Protein AF-A0A0B2P324-F1 (afdb_monomer)

Structure (mmCIF, N/CA/C/O backbone):
data_AF-A0A0B2P324-F1
#
_entry.id   AF-A0A0B2P324-F1
#
loop_
_atom_site.group_PDB
_atom_site.id
_atom_site.type_symbol
_atom_site.label_atom_id
_atom_site.label_alt_id
_atom_site.label_comp_id
_atom_site.label_asym_id
_atom_site.label_entity_id
_atom_site.label_seq_id
_atom_site.pdbx_PDB_ins_code
_atom_site.Cartn_x
_atom_site.Cartn_y
_atom_site.Cartn_z
_atom_site.occupancy
_atom_site.B_iso_or_equiv
_atom_site.auth_seq_id
_atom_site.auth_comp_id
_atom_site.auth_asym_id
_atom_site.auth_atom_id
_atom_site.pdbx_PDB_model_num
ATOM 1 N N . ASP A 1 1 ? 6.857 -21.382 1.397 1.00 77.75 1 ASP A N 1
ATOM 2 C CA . ASP A 1 1 ? 6.894 -21.175 -0.069 1.00 77.75 1 ASP A CA 1
ATOM 3 C C . ASP A 1 1 ? 7.846 -20.066 -0.475 1.00 77.75 1 ASP A C 1
ATOM 5 O O . ASP A 1 1 ? 7.913 -19.032 0.187 1.00 77.75 1 ASP A O 1
ATOM 9 N N . PHE A 1 2 ? 8.614 -20.278 -1.544 1.00 87.00 2 PHE A N 1
ATOM 10 C CA . PHE A 1 2 ? 9.507 -19.257 -2.093 1.00 87.00 2 PHE A CA 1
ATOM 11 C C . PHE A 1 2 ? 8.708 -18.213 -2.885 1.00 87.00 2 PHE A C 1
ATOM 13 O O . PHE A 1 2 ? 7.819 -18.561 -3.658 1.00 87.00 2 PHE A O 1
ATOM 20 N N . ARG A 1 3 ? 9.050 -16.925 -2.741 1.00 85.81 3 ARG A N 1
ATOM 21 C CA . ARG A 1 3 ? 8.519 -15.846 -3.594 1.00 85.81 3 ARG A CA 1
ATOM 22 C C . ARG A 1 3 ? 9.573 -15.473 -4.645 1.00 85.81 3 ARG A C 1
ATOM 24 O O . ARG A 1 3 ? 10.459 -14.679 -4.328 1.00 85.81 3 ARG A O 1
ATOM 31 N N . PRO A 1 4 ? 9.523 -16.027 -5.869 1.00 89.38 4 PRO A N 1
ATOM 32 C CA . PRO A 1 4 ? 10.510 -15.704 -6.893 1.00 89.38 4 PRO A CA 1
ATOM 33 C C . PRO A 1 4 ? 10.405 -14.230 -7.302 1.00 89.38 4 PRO A C 1
ATOM 35 O O . PRO A 1 4 ? 9.308 -13.692 -7.472 1.00 89.38 4 PRO A O 1
ATOM 38 N N . ILE A 1 5 ? 11.557 -13.581 -7.471 1.00 89.50 5 ILE A N 1
ATOM 39 C CA . ILE A 1 5 ? 11.663 -12.207 -7.970 1.00 89.50 5 ILE A CA 1
ATOM 40 C C . ILE A 1 5 ? 12.063 -12.278 -9.441 1.00 89.50 5 ILE A C 1
ATOM 42 O O . ILE A 1 5 ? 13.091 -12.855 -9.786 1.00 89.50 5 ILE A O 1
ATOM 46 N N . SER A 1 6 ? 11.259 -11.669 -10.313 1.00 87.62 6 SER A N 1
ATOM 47 C CA . SER A 1 6 ? 11.586 -11.578 -11.738 1.00 87.62 6 SER A CA 1
ATOM 48 C C . SER A 1 6 ? 12.642 -10.500 -11.975 1.00 87.62 6 SER A C 1
ATOM 50 O O . SER A 1 6 ? 12.399 -9.309 -11.755 1.00 87.62 6 SER A O 1
ATOM 52 N N . LEU A 1 7 ? 13.820 -10.904 -12.451 1.00 88.50 7 LEU A N 1
ATOM 53 C CA . LEU A 1 7 ? 14.884 -9.979 -12.825 1.00 88.50 7 LEU A CA 1
ATOM 54 C C . LEU A 1 7 ? 14.708 -9.546 -14.289 1.00 88.50 7 LEU A C 1
ATOM 56 O O . LEU A 1 7 ? 15.209 -10.184 -15.207 1.00 88.50 7 LEU A O 1
ATOM 60 N N . VAL A 1 8 ? 13.967 -8.459 -14.508 1.00 91.12 8 VAL A N 1
ATOM 61 C CA . VAL A 1 8 ? 13.729 -7.909 -15.856 1.00 91.12 8 VAL A CA 1
ATOM 62 C C . VAL A 1 8 ? 14.838 -6.926 -16.259 1.00 91.12 8 VAL A C 1
ATOM 64 O O . VAL A 1 8 ? 15.439 -6.271 -15.399 1.00 91.12 8 VAL A O 1
ATOM 67 N N . GLY A 1 9 ? 1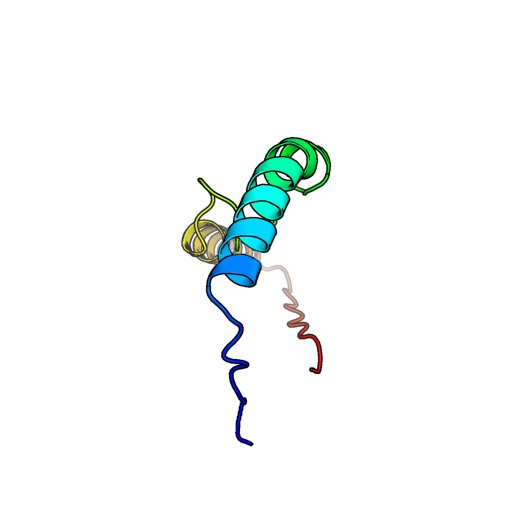5.090 -6.798 -17.566 1.00 93.88 9 GLY A N 1
ATOM 68 C CA . GLY A 1 9 ? 16.111 -5.909 -18.131 1.00 93.88 9 GLY A CA 1
ATOM 69 C C . GLY A 1 9 ? 15.940 -4.428 -17.758 1.00 93.88 9 GLY A C 1
ATOM 70 O O . GLY A 1 9 ? 14.841 -3.956 -17.453 1.00 93.88 9 GLY A O 1
ATOM 71 N N . CYS A 1 10 ? 17.042 -3.671 -17.799 1.00 93.19 10 CYS A N 1
ATOM 72 C CA . CYS A 1 10 ? 17.080 -2.259 -17.399 1.00 93.19 10 CYS A CA 1
ATOM 73 C C . CYS A 1 10 ? 16.123 -1.375 -18.216 1.00 93.19 10 CYS A C 1
ATOM 75 O O . CYS A 1 10 ? 15.409 -0.560 -17.635 1.00 93.19 10 CYS A O 1
ATOM 77 N N . LEU A 1 11 ? 16.042 -1.588 -19.534 1.00 94.19 11 LEU A N 1
ATOM 78 C CA . LEU A 1 11 ? 15.148 -0.843 -20.422 1.00 94.19 11 LEU A CA 1
ATOM 79 C C . LEU A 1 11 ? 13.680 -0.989 -20.002 1.00 94.19 11 LEU A C 1
ATOM 81 O O . LEU A 1 11 ? 12.958 0.002 -19.909 1.00 94.19 11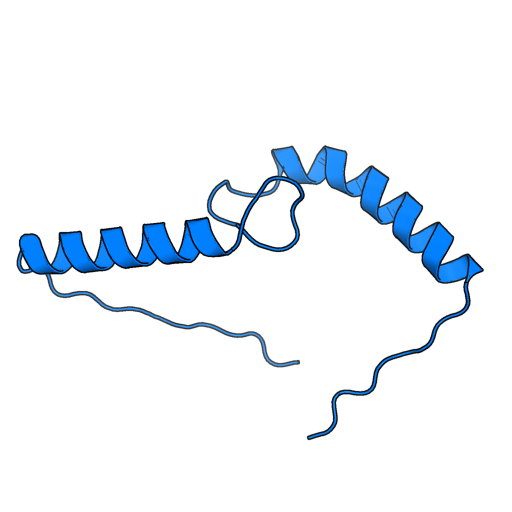 LEU A O 1
ATOM 85 N N . TYR A 1 12 ? 13.258 -2.212 -19.670 1.00 94.62 12 TYR A N 1
ATOM 86 C CA . TYR A 1 12 ? 11.901 -2.471 -19.196 1.00 94.62 12 TYR A CA 1
ATOM 87 C C . TYR A 1 12 ? 11.604 -1.712 -17.898 1.00 94.62 12 TYR A C 1
ATOM 89 O O . TYR A 1 12 ? 10.567 -1.063 -17.782 1.00 94.62 12 TYR A O 1
ATOM 97 N N . LYS A 1 13 ? 12.537 -1.723 -16.936 1.00 94.31 13 LYS A N 1
ATOM 98 C CA . LYS A 1 13 ? 12.384 -0.988 -15.669 1.00 94.31 13 LYS A CA 1
ATOM 99 C C . LYS A 1 13 ? 12.252 0.523 -15.887 1.00 94.31 13 LYS A C 1
ATOM 101 O O . LYS A 1 13 ? 11.447 1.159 -15.209 1.00 94.31 13 LYS A O 1
ATOM 106 N N . ILE A 1 14 ? 12.999 1.088 -16.840 1.00 95.56 14 ILE A N 1
ATOM 107 C CA . ILE A 1 14 ? 12.908 2.511 -17.201 1.00 95.56 14 ILE A CA 1
ATOM 108 C C . ILE A 1 14 ? 11.520 2.825 -17.770 1.00 95.56 14 ILE A C 1
ATOM 110 O O . ILE A 1 14 ? 10.852 3.734 -17.276 1.00 95.56 14 ILE A O 1
ATOM 114 N N . LEU A 1 15 ? 11.053 2.048 -18.753 1.00 95.75 15 LEU A N 1
ATOM 115 C CA . LEU A 1 15 ? 9.728 2.235 -19.355 1.00 95.75 15 LEU A CA 1
ATOM 116 C C . LEU A 1 15 ? 8.607 2.100 -18.315 1.00 95.75 15 LEU A C 1
ATOM 118 O O . LEU A 1 15 ? 7.736 2.968 -18.229 1.00 95.75 15 LEU A O 1
ATOM 122 N N . ALA A 1 16 ? 8.671 1.073 -17.464 1.00 95.62 16 ALA A N 1
ATOM 123 C CA . ALA A 1 16 ? 7.720 0.869 -16.375 1.00 95.62 16 ALA A CA 1
ATOM 124 C C . ALA A 1 16 ? 7.693 2.064 -15.408 1.00 95.62 16 ALA A C 1
ATOM 126 O O . ALA A 1 16 ? 6.620 2.516 -15.007 1.00 95.62 16 ALA A O 1
ATOM 127 N N . LYS A 1 17 ? 8.859 2.633 -15.070 1.00 94.44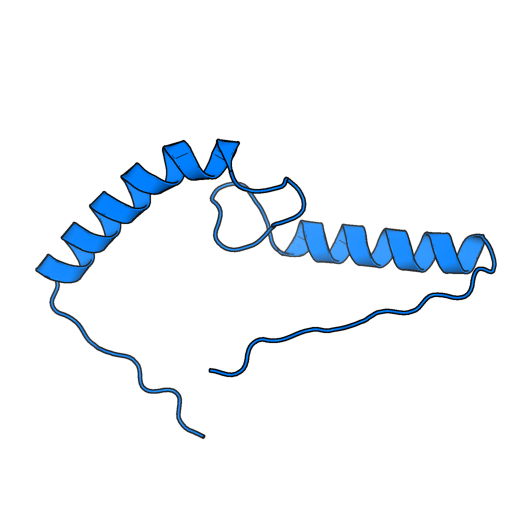 17 LYS A N 1
ATOM 128 C CA . LYS A 1 17 ? 8.941 3.807 -14.192 1.00 94.44 17 LYS A CA 1
ATOM 129 C C . LYS A 1 17 ? 8.324 5.053 -14.829 1.00 94.44 17 LYS A C 1
ATOM 131 O O . LYS A 1 17 ? 7.619 5.791 -14.141 1.00 94.44 17 LYS A O 1
ATOM 136 N N . VAL A 1 18 ? 8.553 5.281 -16.124 1.00 96.56 18 VAL A N 1
ATOM 137 C CA . VAL A 1 18 ? 7.938 6.398 -16.862 1.00 96.56 18 VAL A CA 1
ATOM 138 C C . VAL A 1 18 ? 6.414 6.274 -16.852 1.00 96.56 18 VAL A C 1
ATOM 140 O O . VAL A 1 18 ? 5.727 7.253 -16.559 1.00 96.56 18 VAL A O 1
ATOM 143 N N . LEU A 1 19 ? 5.883 5.075 -17.108 1.00 95.56 19 LEU A N 1
ATOM 144 C CA . LEU A 1 19 ? 4.443 4.813 -17.065 1.00 95.56 19 LEU A CA 1
ATOM 145 C C . LEU A 1 19 ? 3.867 5.023 -15.661 1.00 95.56 19 LEU A C 1
ATOM 147 O O . LEU A 1 19 ? 2.883 5.746 -15.512 1.00 95.56 19 LEU A O 1
ATOM 151 N N . ALA A 1 20 ? 4.514 4.483 -14.626 1.00 93.81 20 ALA A N 1
ATOM 152 C CA . ALA A 1 20 ? 4.082 4.657 -13.241 1.00 93.81 20 ALA A CA 1
ATOM 153 C C . ALA A 1 20 ? 4.018 6.142 -12.839 1.00 93.81 20 ALA A C 1
ATOM 155 O O . ALA A 1 20 ? 3.044 6.583 -12.232 1.00 93.81 20 ALA A O 1
ATOM 156 N N . ASN A 1 21 ? 5.013 6.941 -13.234 1.00 93.00 21 ASN A N 1
ATOM 157 C CA . ASN A 1 21 ? 5.029 8.378 -12.954 1.00 93.00 21 ASN A CA 1
ATOM 158 C C . ASN A 1 21 ? 3.903 9.138 -13.680 1.00 93.00 21 ASN A C 1
ATOM 160 O O . ASN A 1 21 ? 3.378 10.108 -13.138 1.00 93.00 21 ASN A O 1
ATOM 164 N N . ARG A 1 22 ? 3.514 8.709 -14.890 1.00 93.62 22 ARG A N 1
ATOM 165 C CA . ARG A 1 22 ? 2.373 9.291 -15.618 1.00 93.62 22 ARG A CA 1
ATOM 166 C C . ARG A 1 22 ? 1.046 8.942 -14.949 1.00 93.62 22 ARG A C 1
ATOM 168 O O . ARG A 1 22 ? 0.236 9.837 -14.731 1.00 93.62 22 ARG A O 1
ATOM 175 N N . LEU A 1 23 ? 0.856 7.673 -14.582 1.00 92.62 23 LEU A N 1
ATOM 176 C CA . LEU A 1 23 ? -0.359 7.196 -13.914 1.00 92.62 23 LEU A CA 1
ATOM 177 C C . LEU A 1 23 ? -0.552 7.837 -12.541 1.00 92.62 23 LEU A C 1
ATOM 179 O O . LEU A 1 23 ? -1.680 8.166 -12.181 1.00 92.62 23 LEU A O 1
ATOM 183 N N . LYS A 1 24 ? 0.540 8.077 -11.802 1.00 89.69 24 LYS A N 1
ATOM 184 C CA . LYS A 1 24 ? 0.497 8.718 -10.481 1.00 89.69 24 LYS A CA 1
ATOM 185 C C . LYS A 1 24 ? -0.333 10.009 -10.481 1.00 89.69 24 LYS A C 1
ATOM 187 O O . LYS A 1 24 ? -1.100 10.222 -9.555 1.00 89.69 24 LYS A O 1
ATOM 192 N N . ARG A 1 25 ? -0.233 10.821 -11.540 1.00 88.19 25 ARG A N 1
ATOM 193 C CA . ARG A 1 25 ? -0.957 12.101 -11.668 1.00 88.19 25 ARG A CA 1
ATOM 194 C C . ARG A 1 25 ? -2.478 11.947 -11.745 1.00 88.19 25 ARG A C 1
ATOM 196 O O . ARG A 1 25 ? -3.189 12.884 -11.424 1.00 88.19 25 ARG A O 1
ATOM 203 N N . MET A 1 26 ? -2.963 10.801 -12.217 1.00 89.12 26 MET A N 1
ATOM 204 C CA . MET A 1 26 ? -4.396 10.512 -12.334 1.00 89.12 26 MET A CA 1
ATOM 205 C C . MET A 1 26 ? -4.916 9.777 -11.097 1.00 89.12 26 MET A C 1
ATOM 207 O O . MET A 1 26 ? -6.043 10.006 -10.671 1.00 89.12 26 MET A O 1
ATOM 211 N N . LEU A 1 27 ? -4.079 8.929 -10.491 1.00 88.56 27 LEU A N 1
ATOM 212 C CA . LEU A 1 27 ? -4.420 8.153 -9.295 1.00 88.56 27 LEU A CA 1
ATOM 213 C C . LEU A 1 27 ? -4.783 9.039 -8.094 1.00 88.56 27 LEU A C 1
ATOM 215 O O . LEU A 1 27 ? -5.607 8.625 -7.286 1.00 88.56 27 LEU A O 1
ATOM 219 N N . GLU A 1 28 ? -4.243 10.260 -8.005 1.00 82.44 28 GLU A N 1
ATOM 220 C CA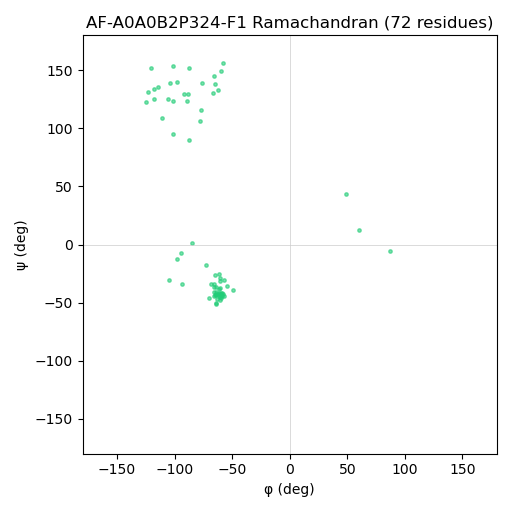 . GLU A 1 28 ? -4.597 11.233 -6.957 1.00 82.44 28 GLU A CA 1
ATOM 221 C C . GLU A 1 28 ? -6.099 11.570 -6.919 1.00 82.44 28 GLU A C 1
ATOM 223 O O . GLU A 1 28 ? -6.622 11.817 -5.840 1.00 82.44 28 GLU A O 1
ATOM 228 N N . GLY A 1 29 ? -6.802 11.531 -8.059 1.00 87.19 29 GLY A N 1
ATOM 229 C CA . GLY A 1 29 ? -8.251 11.770 -8.126 1.00 87.19 29 GLY A CA 1
ATOM 230 C C . GLY A 1 29 ? -9.118 10.506 -8.077 1.00 87.19 29 GLY A C 1
ATOM 231 O O . GLY A 1 29 ? -10.338 10.612 -8.026 1.00 87.19 29 GLY A O 1
ATOM 232 N N . VAL A 1 30 ? -8.510 9.318 -8.133 1.00 90.31 30 VAL A N 1
ATOM 233 C CA . VAL A 1 30 ? -9.222 8.024 -8.166 1.00 90.31 30 VAL A CA 1
ATOM 234 C C . VAL A 1 30 ? -9.137 7.304 -6.821 1.00 90.31 30 VAL A C 1
ATOM 236 O O . VAL A 1 30 ? -10.043 6.556 -6.462 1.00 90.31 30 VAL A O 1
ATOM 239 N N . ILE A 1 31 ? -8.046 7.508 -6.081 1.00 89.56 31 ILE A N 1
ATOM 240 C CA . ILE A 1 31 ? -7.777 6.806 -4.830 1.00 89.56 31 ILE A CA 1
ATOM 241 C C . ILE A 1 31 ? -8.320 7.582 -3.628 1.00 89.56 31 ILE A C 1
ATOM 243 O O . ILE A 1 31 ? -7.975 8.744 -3.414 1.00 89.56 31 ILE A O 1
ATOM 247 N N . ASP A 1 32 ? -9.070 6.878 -2.781 1.00 88.06 32 ASP A N 1
ATOM 248 C CA . ASP A 1 32 ? -9.564 7.377 -1.499 1.00 88.06 32 ASP A CA 1
ATOM 249 C C . ASP A 1 32 ? -8.425 7.787 -0.546 1.00 88.06 32 ASP A C 1
ATOM 251 O O . ASP A 1 32 ? -7.330 7.215 -0.551 1.00 88.06 32 ASP A O 1
ATOM 255 N N . GLU A 1 33 ? -8.672 8.773 0.313 1.00 84.38 33 GLU A N 1
ATOM 256 C CA . GLU A 1 33 ? -7.688 9.275 1.280 1.00 84.38 33 GLU A CA 1
ATOM 257 C C . GLU A 1 33 ? -7.221 8.207 2.282 1.00 84.38 33 GLU A C 1
ATOM 259 O O . GLU A 1 33 ? -6.093 8.273 2.775 1.00 84.38 33 GLU A O 1
ATOM 264 N N . ARG A 1 34 ? -8.038 7.177 2.542 1.00 85.00 34 ARG A N 1
ATOM 265 C CA . ARG A 1 34 ? -7.730 6.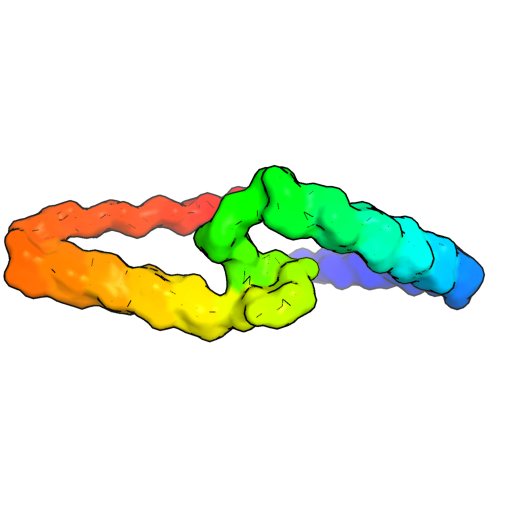100 3.497 1.00 85.00 34 ARG A CA 1
ATOM 266 C C . ARG A 1 34 ? -6.658 5.130 2.995 1.00 85.00 34 ARG A C 1
ATOM 268 O O . ARG A 1 34 ? -6.067 4.413 3.802 1.00 85.00 34 ARG A O 1
ATOM 275 N N . GLN A 1 35 ? -6.367 5.101 1.691 1.00 85.31 35 GLN A N 1
ATOM 276 C CA . GLN A 1 35 ? -5.307 4.255 1.138 1.00 85.31 35 GLN A CA 1
ATOM 277 C C . GLN A 1 35 ? -3.928 4.883 1.394 1.00 85.31 35 GLN A C 1
ATOM 279 O O . GLN A 1 35 ? -3.543 5.865 0.759 1.00 85.31 35 GLN A O 1
ATOM 284 N N . SER A 1 36 ? -3.159 4.320 2.323 1.00 80.75 36 SER A N 1
ATOM 285 C CA . SER A 1 36 ? -1.903 4.916 2.811 1.00 80.75 36 SER A CA 1
ATOM 286 C C .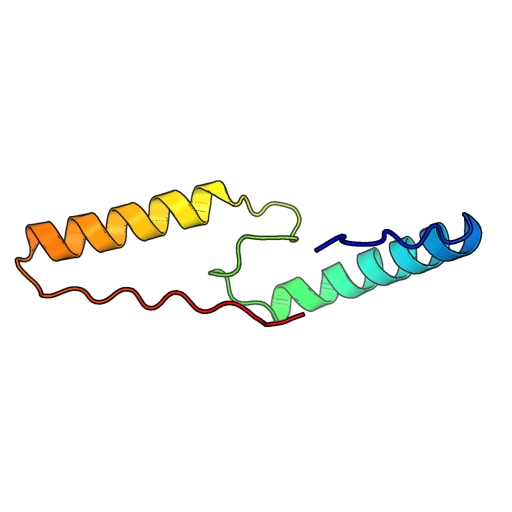 SER A 1 36 ? -0.622 4.371 2.179 1.00 80.75 36 SER A C 1
ATOM 288 O O . SER A 1 36 ? 0.446 4.956 2.364 1.00 80.75 36 SER A O 1
ATOM 290 N N . THR A 1 37 ? -0.692 3.257 1.452 1.00 80.88 37 THR A N 1
ATOM 291 C CA . THR A 1 37 ? 0.484 2.544 0.937 1.00 80.88 37 THR A CA 1
ATOM 292 C C . THR A 1 37 ? 0.734 2.829 -0.542 1.00 80.88 37 THR A C 1
ATOM 294 O O . THR A 1 37 ? -0.174 3.162 -1.298 1.00 80.88 37 THR A O 1
ATOM 297 N N . PHE A 1 38 ? 2.000 2.708 -0.960 1.00 80.81 38 PHE A N 1
ATOM 298 C CA . PHE A 1 38 ? 2.462 2.827 -2.356 1.00 80.81 38 PHE A CA 1
ATOM 299 C C . PHE A 1 38 ? 2.206 4.176 -3.060 1.00 80.81 38 PHE A C 1
ATOM 301 O O . PHE A 1 38 ? 2.435 4.296 -4.264 1.00 80.81 38 PHE A O 1
ATOM 308 N N . LEU A 1 39 ? 1.820 5.215 -2.316 1.00 83.75 39 LEU A N 1
ATOM 309 C CA . LEU A 1 39 ? 1.612 6.571 -2.820 1.00 83.75 39 LEU A CA 1
ATOM 310 C C . LEU A 1 39 ? 2.635 7.534 -2.221 1.00 83.75 39 LEU A C 1
ATOM 312 O O . LEU A 1 39 ? 2.916 7.516 -1.026 1.00 83.75 39 LEU A O 1
ATOM 316 N N . GLY A 1 40 ? 3.209 8.394 -3.063 1.00 80.56 40 GLY A N 1
ATOM 317 C CA . GLY A 1 40 ? 4.173 9.392 -2.601 1.00 80.56 40 GLY A CA 1
ATOM 318 C C . GLY A 1 40 ? 3.500 10.420 -1.693 1.00 80.56 40 GLY A C 1
ATOM 319 O O . GLY A 1 40 ? 2.477 10.973 -2.077 1.00 80.56 40 GLY A O 1
ATOM 320 N N . GLY A 1 41 ? 4.086 10.679 -0.524 1.00 81.94 41 GLY A N 1
ATOM 321 C CA . GLY A 1 41 ? 3.537 11.608 0.471 1.00 81.94 41 GLY A CA 1
ATOM 322 C C . GLY A 1 41 ? 2.538 10.981 1.448 1.00 81.94 41 GLY A C 1
ATOM 323 O O . GLY A 1 41 ? 2.156 11.645 2.404 1.00 81.94 41 GLY A O 1
ATOM 324 N N . ARG A 1 42 ? 2.153 9.709 1.264 1.00 84.50 42 ARG A N 1
ATOM 325 C CA . ARG A 1 42 ? 1.356 8.950 2.238 1.00 84.50 42 ARG A CA 1
ATOM 326 C C . ARG A 1 42 ? 2.252 7.963 2.982 1.00 84.50 42 ARG A C 1
ATOM 328 O O . ARG A 1 42 ? 3.150 7.363 2.392 1.00 84.50 42 ARG A O 1
ATOM 335 N N . GLN A 1 43 ? 2.038 7.829 4.287 1.00 84.88 43 GLN A N 1
ATOM 336 C CA . GLN A 1 43 ? 2.872 7.000 5.152 1.00 84.88 43 GLN A CA 1
ATOM 337 C C . GLN A 1 43 ? 2.044 5.877 5.772 1.00 84.88 43 GLN A C 1
ATOM 339 O O . GLN A 1 43 ? 0.982 6.128 6.335 1.00 84.88 43 GLN A O 1
ATOM 344 N N . LEU A 1 44 ? 2.572 4.649 5.740 1.00 86.38 44 LEU A N 1
ATOM 345 C CA . LEU A 1 44 ? 1.937 3.473 6.349 1.00 86.38 44 LEU A CA 1
ATOM 346 C C . LEU A 1 44 ? 1.608 3.692 7.837 1.00 86.38 44 LEU A C 1
ATOM 348 O O . LEU A 1 44 ? 0.568 3.250 8.317 1.00 86.38 44 LEU A O 1
ATOM 352 N N . LEU A 1 45 ? 2.469 4.425 8.552 1.00 88.06 45 LEU A N 1
ATOM 353 C CA . LEU A 1 45 ? 2.270 4.747 9.967 1.00 88.06 45 LEU A CA 1
ATOM 354 C C . LEU A 1 45 ? 0.983 5.538 10.221 1.00 88.06 45 LEU A C 1
ATOM 356 O O . LEU A 1 45 ? 0.363 5.340 11.259 1.00 88.06 45 LEU A O 1
ATOM 360 N N . HIS A 1 46 ? 0.545 6.375 9.274 1.00 87.50 46 HIS A N 1
ATOM 361 C CA . HIS A 1 46 ? -0.706 7.119 9.412 1.00 87.50 46 HIS A CA 1
ATOM 362 C C . HIS A 1 46 ? -1.901 6.169 9.560 1.00 87.50 46 HIS A C 1
ATOM 364 O O . HIS A 1 46 ? -2.739 6.362 10.434 1.00 87.50 46 HIS A O 1
ATOM 370 N N . SER A 1 47 ? -1.944 5.085 8.777 1.00 87.44 47 SER A N 1
ATOM 371 C CA . SER A 1 47 ? -2.996 4.073 8.924 1.00 87.44 47 SER A CA 1
ATOM 372 C C . SER A 1 47 ? -2.930 3.337 10.255 1.00 87.44 47 SER A C 1
ATOM 374 O O . SER A 1 47 ? -3.976 3.052 10.823 1.00 87.44 47 SER A O 1
ATOM 376 N N .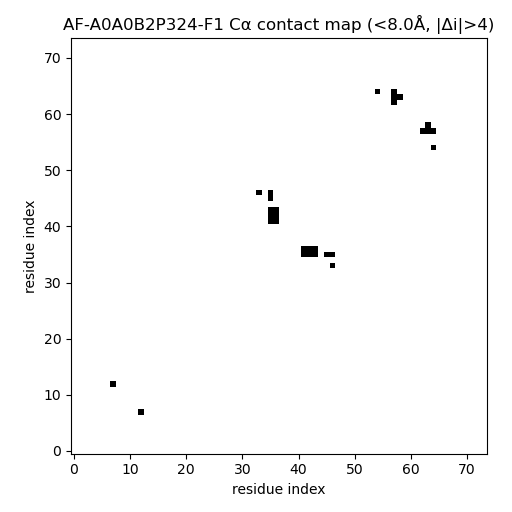 ALA A 1 48 ? -1.734 3.056 10.781 1.00 89.88 48 ALA A N 1
ATOM 377 C CA . ALA A 1 48 ? -1.605 2.416 12.090 1.00 89.88 48 ALA A CA 1
ATOM 378 C C . ALA A 1 48 ? -2.154 3.308 13.218 1.00 89.88 48 ALA A C 1
ATOM 380 O O . ALA A 1 48 ? -2.861 2.817 14.098 1.00 89.88 48 ALA A O 1
ATOM 381 N N . VAL A 1 49 ? -1.879 4.617 13.160 1.00 91.81 49 VAL A N 1
ATOM 382 C CA . VAL A 1 49 ? -2.397 5.597 14.129 1.00 91.81 49 VAL A CA 1
ATOM 383 C C . VAL A 1 49 ? -3.920 5.686 14.050 1.00 91.81 49 VAL A C 1
ATOM 385 O O . VAL A 1 49 ? -4.581 5.520 15.072 1.00 91.81 49 VAL A O 1
ATOM 388 N N . VAL A 1 50 ? -4.480 5.850 12.845 1.00 90.81 50 VAL A N 1
ATOM 389 C CA . VAL A 1 50 ? -5.938 5.923 12.639 1.00 90.81 50 VAL A CA 1
ATOM 390 C C . VAL A 1 50 ? -6.639 4.671 13.172 1.00 90.81 50 VAL A C 1
ATOM 392 O O . VAL A 1 50 ? -7.642 4.779 13.873 1.00 90.81 50 VAL A O 1
ATOM 395 N N . THR A 1 51 ? -6.107 3.476 12.903 1.00 91.56 51 THR A N 1
ATOM 396 C CA . THR A 1 51 ? -6.686 2.229 13.426 1.00 91.56 51 THR A CA 1
ATOM 397 C C . THR A 1 51 ? -6.653 2.191 14.953 1.00 91.56 51 THR A C 1
ATOM 399 O O . THR A 1 51 ? -7.646 1.815 15.576 1.00 91.56 51 THR A O 1
ATOM 402 N N . ASN A 1 52 ? -5.545 2.611 15.571 1.00 93.12 52 ASN A N 1
ATOM 403 C CA . ASN A 1 52 ? -5.439 2.639 17.026 1.00 93.12 52 ASN A CA 1
ATOM 404 C C . ASN A 1 52 ? -6.439 3.624 17.656 1.00 93.12 52 ASN A C 1
ATOM 406 O O . ASN A 1 52 ? -7.114 3.279 18.622 1.00 93.12 52 ASN A O 1
ATOM 410 N N . GLU A 1 53 ? -6.604 4.813 17.072 1.00 94.12 53 GLU A N 1
ATOM 411 C CA . GLU A 1 53 ? -7.584 5.803 17.534 1.00 94.12 53 GLU A CA 1
ATOM 412 C C . GLU A 1 53 ? -9.026 5.286 17.454 1.00 94.12 53 GLU A C 1
ATOM 414 O O . GLU A 1 53 ? -9.804 5.490 18.388 1.00 94.12 53 GLU A O 1
ATOM 419 N N . VAL A 1 54 ? -9.378 4.581 16.372 1.00 93.38 54 VAL A N 1
ATOM 420 C CA . VAL A 1 54 ? -10.710 3.977 16.196 1.00 93.38 54 VAL A CA 1
ATOM 421 C C . VAL A 1 54 ? -10.972 2.904 17.256 1.00 93.38 54 VAL A C 1
ATOM 423 O O . VAL A 1 54 ? -12.053 2.870 17.850 1.00 93.38 54 VAL A O 1
ATOM 426 N N . VAL A 1 55 ? -9.983 2.053 17.541 1.00 94.50 55 VAL A N 1
ATOM 427 C CA . VAL A 1 55 ? -10.088 1.027 18.591 1.00 94.50 55 VAL A CA 1
ATOM 428 C C . VAL A 1 55 ? -10.212 1.666 19.976 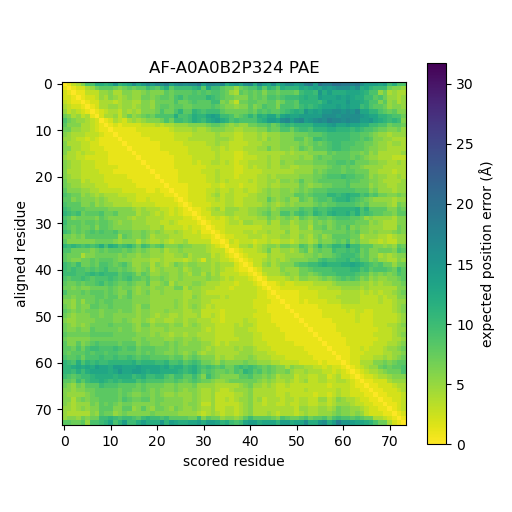1.00 94.50 55 VAL A C 1
ATOM 430 O O . VAL A 1 55 ? -11.056 1.251 20.775 1.00 94.50 55 VAL A O 1
ATOM 433 N N . ASP A 1 56 ? -9.415 2.691 20.265 1.00 95.44 56 ASP A N 1
ATOM 434 C CA . ASP A 1 56 ? -9.452 3.391 21.549 1.00 95.44 56 ASP A CA 1
ATOM 435 C C . ASP A 1 56 ? -10.755 4.184 21.747 1.00 95.44 56 ASP A C 1
ATOM 437 O O . ASP A 1 56 ? -11.271 4.267 22.866 1.00 95.44 56 ASP A O 1
ATOM 441 N N . ASP A 1 57 ? -11.341 4.747 20.687 1.00 95.94 57 ASP A N 1
ATOM 442 C CA . ASP A 1 57 ? -12.671 5.367 20.735 1.00 95.94 57 ASP A CA 1
ATOM 443 C C . ASP A 1 57 ? -13.778 4.337 21.014 1.00 95.94 57 ASP A C 1
ATOM 445 O O . ASP A 1 57 ? -14.618 4.557 21.893 1.00 95.94 57 ASP A O 1
ATOM 449 N N . ALA A 1 58 ? -13.745 3.177 20.349 1.00 95.56 58 ALA A N 1
ATOM 450 C CA . ALA A 1 58 ? -14.705 2.099 20.589 1.00 95.56 58 ALA A CA 1
ATOM 451 C C . ALA A 1 58 ? -14.655 1.603 22.046 1.00 95.56 58 ALA A C 1
ATOM 453 O O . ALA A 1 58 ? -15.699 1.476 22.696 1.00 95.56 58 ALA A O 1
ATOM 454 N N . LYS A 1 59 ? -13.443 1.426 22.596 1.00 94.94 59 LYS A N 1
ATOM 455 C CA . LYS A 1 59 ? -13.230 1.073 24.010 1.00 94.94 59 LYS A CA 1
ATOM 456 C C . LYS A 1 59 ? -13.791 2.133 24.955 1.00 94.94 59 LYS A C 1
ATOM 458 O O . LYS A 1 59 ? -14.525 1.793 25.883 1.00 94.94 59 LYS A O 1
ATOM 463 N N . ARG A 1 60 ? -13.494 3.417 24.715 1.00 96.44 60 ARG A N 1
ATOM 464 C 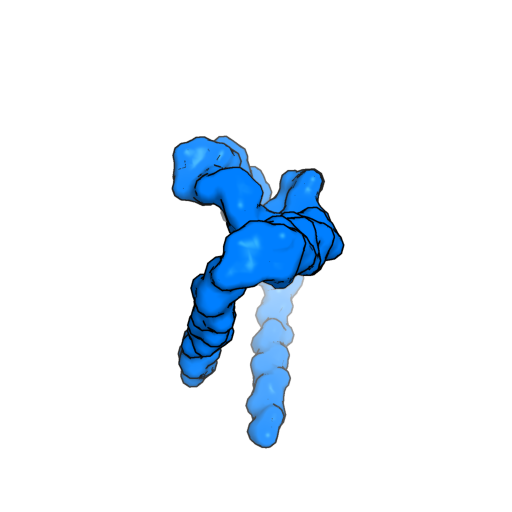CA . ARG A 1 60 ? -13.997 4.531 25.544 1.00 96.44 60 ARG A CA 1
ATOM 465 C C . ARG A 1 60 ? -15.520 4.607 25.552 1.00 96.44 60 ARG A C 1
ATOM 467 O O . ARG A 1 60 ? -16.112 4.883 26.591 1.00 96.44 60 ARG A O 1
ATOM 474 N N . ARG A 1 61 ? -16.159 4.327 24.415 1.00 96.19 61 ARG A N 1
ATOM 475 C CA . ARG A 1 61 ? -17.621 4.352 24.260 1.00 96.19 61 ARG A CA 1
ATOM 476 C C . ARG A 1 61 ? -18.313 3.051 24.676 1.00 96.19 61 ARG A C 1
ATOM 478 O O . ARG A 1 61 ? -19.533 2.982 24.557 1.00 96.19 61 ARG A O 1
ATOM 485 N N . ARG A 1 62 ? -17.562 2.047 25.156 1.00 94.00 62 ARG A N 1
ATOM 486 C CA . ARG A 1 62 ? -18.054 0.693 25.480 1.00 94.00 62 ARG A CA 1
ATOM 487 C C . ARG A 1 62 ? -18.890 0.088 24.346 1.00 94.00 62 ARG A C 1
ATOM 489 O O . ARG A 1 62 ? -19.959 -0.465 24.586 1.00 94.00 62 ARG A O 1
ATOM 496 N N . ARG A 1 63 ? -18.424 0.248 23.106 1.00 94.50 63 ARG A N 1
ATOM 497 C CA . ARG A 1 63 ? -19.048 -0.358 21.927 1.00 94.50 63 ARG A CA 1
ATOM 498 C C . ARG A 1 63 ? -18.307 -1.629 21.557 1.00 94.50 63 ARG A C 1
ATOM 500 O O . ARG A 1 63 ? -17.077 -1.645 21.567 1.00 94.50 63 ARG A O 1
ATOM 507 N N . ASP A 1 64 ? -19.061 -2.648 21.173 1.00 91.75 64 ASP A N 1
ATOM 508 C CA . ASP A 1 64 ? -18.484 -3.837 20.563 1.00 91.75 64 ASP A CA 1
ATOM 509 C C . ASP A 1 64 ? -17.805 -3.447 19.243 1.00 91.75 64 ASP A C 1
ATOM 511 O O . ASP A 1 64 ? -18.351 -2.682 18.443 1.00 91.75 64 ASP A O 1
ATOM 515 N N . CYS A 1 65 ? -16.582 -3.933 19.044 1.00 91.00 65 CYS A N 1
ATOM 516 C CA . CYS A 1 65 ? -15.760 -3.639 17.877 1.00 91.00 65 CYS A CA 1
ATOM 517 C C . CYS A 1 65 ? -15.371 -4.951 17.197 1.00 91.00 65 CYS A C 1
ATOM 519 O O . CYS A 1 65 ? -14.897 -5.876 17.856 1.00 91.00 65 CYS A O 1
ATOM 521 N N . LEU A 1 66 ? -15.557 -5.013 15.880 1.00 93.12 66 LEU A N 1
ATOM 522 C CA . LEU A 1 66 ? -15.129 -6.122 15.037 1.00 93.12 66 LEU A CA 1
ATOM 523 C C . LEU A 1 66 ? -14.110 -5.593 14.028 1.00 93.12 66 LEU A C 1
ATOM 525 O O . LEU A 1 66 ? -14.402 -4.655 13.288 1.00 93.12 66 LEU A O 1
ATOM 529 N N . MET A 1 67 ? -12.931 -6.211 13.988 1.00 92.31 67 MET A N 1
ATOM 530 C CA . MET A 1 67 ? -11.924 -5.958 12.963 1.00 92.31 67 MET A CA 1
ATOM 531 C C . MET A 1 67 ? -11.902 -7.141 12.004 1.00 92.31 67 MET A C 1
ATOM 533 O O . MET A 1 67 ? -11.758 -8.285 12.432 1.00 92.31 67 MET A O 1
ATOM 537 N N . PHE A 1 68 ? -12.063 -6.855 10.716 1.00 94.06 68 PHE A N 1
ATOM 538 C CA . PHE A 1 68 ? -11.998 -7.855 9.664 1.00 94.06 68 PHE A CA 1
ATOM 539 C C . PHE A 1 68 ? -10.735 -7.611 8.847 1.00 94.06 68 PHE A C 1
ATOM 541 O O . PHE A 1 68 ? -10.634 -6.598 8.153 1.00 94.06 68 PHE A O 1
ATOM 548 N N . ASP A 1 69 ? -9.763 -8.506 8.998 1.00 92.94 69 ASP A N 1
ATOM 549 C CA . ASP A 1 69 ? -8.528 -8.475 8.223 1.00 92.94 69 ASP A CA 1
ATOM 550 C C . ASP A 1 69 ? -8.727 -9.282 6.938 1.00 92.94 69 ASP A C 1
ATOM 552 O O . ASP A 1 69 ? -9.139 -10.444 6.982 1.00 92.94 69 ASP A O 1
ATOM 556 N N . VAL A 1 70 ? -8.499 -8.638 5.797 1.00 94.12 70 VAL A N 1
ATOM 557 C CA . VAL A 1 70 ? -8.713 -9.210 4.465 1.00 94.12 70 VAL A CA 1
ATOM 558 C C . VAL A 1 70 ? -7.414 -9.098 3.702 1.00 94.12 70 VAL A C 1
ATOM 560 O O . VAL A 1 70 ? -6.916 -7.993 3.490 1.00 94.12 70 VAL A O 1
ATOM 563 N N . ASP A 1 71 ? -6.913 -10.238 3.243 1.00 93.56 71 ASP A N 1
ATOM 564 C CA . ASP A 1 71 ? -5.742 -10.303 2.380 1.00 93.56 71 ASP A CA 1
ATOM 565 C C . ASP A 1 71 ? -6.100 -10.968 1.051 1.00 93.56 71 ASP A C 1
ATOM 567 O O . ASP A 1 71 ? -7.026 -11.781 0.960 1.00 93.56 71 ASP A O 1
ATOM 571 N N . PHE A 1 72 ? -5.369 -10.597 0.008 1.00 92.62 72 PHE A N 1
ATOM 572 C CA . PHE A 1 72 ? -5.500 -11.228 -1.295 1.00 92.62 72 PHE A CA 1
ATOM 573 C C . PHE A 1 72 ? -4.572 -12.436 -1.363 1.00 92.62 72 PHE A C 1
ATOM 575 O O . PHE A 1 72 ? -3.372 -12.331 -1.101 1.00 92.62 72 PHE A O 1
ATOM 582 N N . GLU A 1 73 ? -5.115 -13.581 -1.770 1.00 90.81 73 GLU A N 1
ATOM 583 C CA . GLU A 1 73 ? -4.278 -14.705 -2.174 1.00 90.81 73 GLU A CA 1
ATOM 584 C C . GLU A 1 73 ? -3.510 -14.338 -3.453 1.00 90.81 73 GLU A C 1
ATOM 586 O O . GLU A 1 73 ? -3.991 -13.567 -4.291 1.00 90.81 73 GLU A O 1
ATOM 591 N N . LYS A 1 74 ? -2.279 -14.837 -3.560 1.00 69.88 74 LYS A N 1
ATOM 592 C CA . LYS A 1 74 ? -1.372 -14.522 -4.661 1.00 69.88 74 LYS A CA 1
ATOM 593 C C . LYS A 1 74 ? -1.639 -15.378 -5.893 1.00 69.88 74 LYS A C 1
ATOM 595 O O . LYS A 1 74 ? -1.844 -16.595 -5.716 1.00 69.88 74 LYS A O 1
#

Secondary structure (DSSP, 8-state):
---PPP---HHHHHHHHHHHHHHHHHHTTTS-TT--SSSTT--HHHHHHHHHHHHHHHHHTT------------

InterPro domains:
  IPR000477 Reverse transcriptase domain [PF00078] (2-74)

Solvent-accessible surface area (backbone atoms only — not comparable to full-atom values): 4968 Å² total; per-residue (Å²): 134,87,83,86,78,85,88,72,59,69,69,59,56,52,53,52,50,54,51,51,61,57,49,52,74,55,45,68,83,73,54,63,88,82,68,26,68,101,43,91,96,46,48,61,64,56,52,56,52,53,52,51,52,54,52,53,49,31,59,73,68,74,45,92,80,88,86,83,88,85,78,80,87,130

Radius of gyration: 18.3 Å; Cα contacts (8 Å, |Δi|>4): 15; chains: 1; bounding box: 36×33×46 Å

pLDDT: mean 90.09, std 5.17, range [69.88, 96.56]

Sequence (74 aa):
DFRPISLVGCLYKILAKVLANRLKRMLEGVIDERQSTFLGGRQLLHSAVVTNEVVDDAKRRRRDCLMFDVDFEK

Organism: Glycine soja (NCBI:txid3848)

Mean predicted aligned error: 5.63 Å

Foldseek 3Di:
DDDDDDDDDPVVVVVVVVVVVVVLVVVVVVDDPLDQPPHPPRHPVVNVVVVVVVVVVCVVVVHDDDDDDDDDDD